Protein AF-A0A2S5QX60-F1 (afdb_monomer_lite)

Radius of gyration: 36.05 Å; chains: 1; bounding box: 68×67×76 Å

pLDDT: mean 79.81, std 15.43, range [43.0, 98.31]

Structure (mmCIF, N/CA/C/O backbone):
data_AF-A0A2S5QX60-F1
#
_entry.id   AF-A0A2S5QX60-F1
#
loop_
_atom_site.group_PDB
_atom_site.id
_atom_site.type_symbol
_atom_site.label_atom_id
_atom_site.label_alt_id
_atom_site.label_comp_id
_atom_site.label_asym_id
_atom_site.label_entity_id
_atom_site.label_seq_id
_atom_site.pdbx_PDB_ins_code
_atom_site.Cartn_x
_atom_site.Cartn_y
_atom_site.Cartn_z
_atom_site.occupancy
_atom_site.B_iso_or_equiv
_atom_site.auth_seq_id
_atom_site.auth_comp_id
_atom_site.auth_asym_id
_atom_site.auth_atom_id
_atom_site.p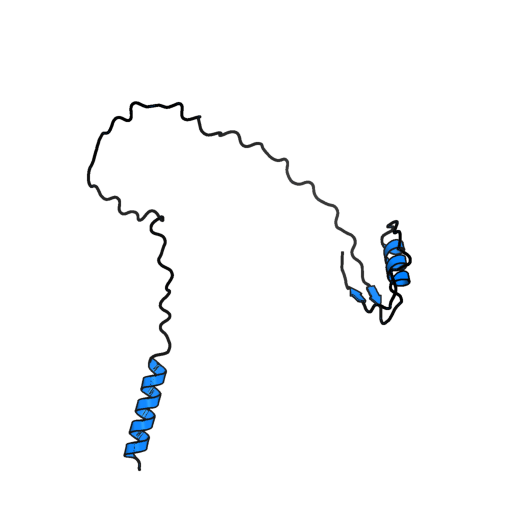dbx_PDB_model_num
ATOM 1 N N . MET A 1 1 ? -48.561 -54.780 -17.120 1.00 60.59 1 MET A N 1
ATOM 2 C CA . MET A 1 1 ? -47.621 -53.632 -17.183 1.00 60.59 1 MET A CA 1
ATOM 3 C C . MET A 1 1 ? -48.059 -52.439 -16.330 1.00 60.59 1 MET A C 1
ATOM 5 O O . MET A 1 1 ? -47.221 -51.861 -15.654 1.00 60.59 1 MET A O 1
ATOM 9 N N . THR A 1 2 ? -49.349 -52.096 -16.281 1.00 72.75 2 THR A N 1
ATOM 10 C CA . THR A 1 2 ? -49.900 -50.965 -15.502 1.00 72.75 2 THR A CA 1
ATOM 11 C C . THR A 1 2 ? -49.761 -51.082 -13.980 1.00 72.75 2 THR A C 1
ATOM 13 O O . THR A 1 2 ? -49.606 -50.061 -13.316 1.00 72.75 2 THR A O 1
ATOM 16 N N . ASN A 1 3 ? -49.768 -52.296 -13.416 1.00 74.06 3 ASN A N 1
ATOM 17 C CA . ASN A 1 3 ? -49.621 -52.491 -11.967 1.00 74.06 3 ASN A CA 1
ATOM 18 C C . ASN A 1 3 ? -48.210 -52.127 -11.473 1.00 74.06 3 ASN A C 1
ATOM 20 O O . ASN A 1 3 ? -48.053 -51.417 -10.487 1.00 74.06 3 ASN A O 1
ATOM 24 N N . ASN A 1 4 ? -47.183 -52.525 -12.226 1.00 75.25 4 ASN A N 1
ATOM 25 C CA . ASN A 1 4 ? -45.786 -52.275 -11.869 1.00 75.25 4 ASN A CA 1
ATOM 26 C C . ASN A 1 4 ? -45.472 -50.771 -11.914 1.00 75.25 4 ASN A C 1
ATOM 28 O O . ASN A 1 4 ? -44.805 -50.265 -11.024 1.00 75.25 4 ASN A O 1
ATOM 32 N N . ILE A 1 5 ? -46.038 -50.038 -12.882 1.00 81.69 5 ILE A N 1
ATOM 33 C CA . ILE A 1 5 ? -45.895 -48.575 -12.988 1.00 81.69 5 ILE A CA 1
ATOM 34 C C . ILE A 1 5 ? -46.540 -47.853 -11.798 1.00 81.69 5 ILE A C 1
ATOM 36 O O . ILE A 1 5 ? -45.958 -46.908 -11.271 1.00 81.69 5 ILE A O 1
ATOM 40 N N . ARG A 1 6 ? -47.716 -48.302 -11.336 1.00 81.75 6 ARG A N 1
ATOM 41 C CA . ARG A 1 6 ? -48.378 -47.711 -10.159 1.00 81.75 6 ARG A CA 1
ATOM 42 C C . ARG A 1 6 ? -47.588 -47.955 -8.876 1.00 81.75 6 ARG A C 1
ATOM 44 O O . ARG A 1 6 ? -47.485 -47.044 -8.061 1.00 81.75 6 ARG A O 1
ATOM 51 N N . ILE A 1 7 ? -46.997 -49.141 -8.730 1.00 83.44 7 ILE A N 1
ATOM 52 C CA . ILE A 1 7 ? -46.151 -49.485 -7.580 1.00 83.44 7 ILE A CA 1
ATOM 53 C C . ILE A 1 7 ? -44.885 -48.614 -7.564 1.00 83.44 7 ILE A C 1
ATOM 55 O O . ILE A 1 7 ? -44.561 -48.037 -6.528 1.00 83.44 7 ILE A O 1
ATOM 59 N N . THR A 1 8 ? -44.213 -48.439 -8.707 1.00 82.81 8 THR A N 1
ATOM 60 C CA . THR A 1 8 ? -43.016 -47.584 -8.796 1.00 82.81 8 THR A CA 1
ATOM 61 C C . THR A 1 8 ? -43.336 -46.112 -8.528 1.00 82.81 8 THR A C 1
ATOM 63 O O . THR A 1 8 ? -42.585 -45.432 -7.832 1.00 82.81 8 THR A O 1
ATOM 66 N N . LEU A 1 9 ? -44.473 -45.614 -9.026 1.00 84.06 9 LEU A N 1
ATOM 67 C CA . LEU A 1 9 ? -44.886 -44.225 -8.816 1.00 84.06 9 LEU A CA 1
ATOM 68 C C . LEU A 1 9 ? -45.245 -43.959 -7.345 1.00 84.06 9 LEU A C 1
ATOM 70 O O . LEU A 1 9 ? -44.841 -42.937 -6.795 1.00 84.06 9 LEU A O 1
ATOM 74 N N . LEU A 1 10 ? -45.915 -44.906 -6.680 1.00 85.31 10 LEU A N 1
ATOM 75 C CA . LEU A 1 10 ? -46.216 -44.814 -5.249 1.00 85.31 10 LEU A CA 1
ATOM 76 C C . LEU A 1 10 ? -44.936 -44.821 -4.392 1.00 85.31 10 LEU A C 1
ATOM 78 O O . LEU A 1 10 ? -44.828 -44.046 -3.443 1.00 85.31 10 LEU A O 1
ATOM 82 N N . ALA A 1 11 ? -43.945 -45.642 -4.758 1.00 83.44 11 ALA A N 1
ATOM 83 C CA . ALA A 1 11 ? -42.655 -45.699 -4.071 1.00 83.44 11 ALA A CA 1
ATOM 84 C C . ALA A 1 11 ? -41.854 -44.389 -4.209 1.00 83.44 11 ALA A C 1
ATOM 86 O O . ALA A 1 11 ? -41.288 -43.909 -3.227 1.00 83.44 11 ALA A O 1
ATOM 87 N N . CYS A 1 12 ? -41.854 -43.766 -5.394 1.00 82.31 12 CYS A N 1
ATOM 88 C CA . CYS A 1 12 ? -41.212 -42.464 -5.606 1.00 82.31 12 CYS A CA 1
ATOM 89 C C . CYS A 1 12 ? -41.863 -41.341 -4.784 1.00 82.31 12 CYS A C 1
ATOM 91 O O . CYS A 1 12 ? -41.154 -40.511 -4.219 1.00 82.31 12 CYS A O 1
ATOM 93 N N . VAL A 1 13 ? -43.196 -41.319 -4.688 1.00 83.75 13 VAL A N 1
ATOM 94 C CA . VAL A 1 13 ? -43.916 -40.307 -3.897 1.00 83.75 13 VAL A CA 1
ATOM 95 C C . VAL A 1 13 ? -43.635 -40.468 -2.400 1.00 83.75 13 VAL A C 1
ATOM 97 O O . VAL A 1 13 ? -43.416 -39.473 -1.714 1.00 83.75 13 VAL A O 1
ATOM 100 N N . ALA A 1 14 ? -43.565 -41.704 -1.896 1.00 80.25 14 ALA A N 1
ATOM 101 C CA . ALA A 1 14 ? -43.231 -41.964 -0.496 1.00 80.25 14 ALA A CA 1
ATOM 102 C C . ALA A 1 14 ? -41.810 -41.494 -0.129 1.00 80.25 14 ALA A C 1
ATOM 104 O O . ALA A 1 14 ? -41.610 -40.942 0.951 1.00 80.25 14 ALA A O 1
ATOM 105 N N . LEU A 1 15 ? -40.837 -41.649 -1.038 1.00 76.56 15 LEU A N 1
ATOM 106 C CA . LEU A 1 15 ? -39.462 -41.177 -0.828 1.00 76.56 15 LEU A CA 1
ATOM 107 C C . LEU A 1 15 ? -39.353 -39.644 -0.790 1.00 76.56 15 LEU A C 1
ATOM 109 O O . LEU A 1 15 ? -38.522 -39.110 -0.059 1.00 76.56 15 LEU A O 1
ATOM 113 N N . ALA A 1 16 ? -40.194 -38.933 -1.545 1.00 75.12 16 ALA A N 1
ATOM 114 C CA . ALA A 1 16 ? -40.167 -37.471 -1.610 1.00 75.12 16 ALA A CA 1
ATOM 115 C C . ALA A 1 16 ? -40.737 -36.786 -0.352 1.00 75.12 16 ALA A C 1
ATOM 117 O O . ALA A 1 16 ? -40.399 -35.641 -0.072 1.00 75.12 16 ALA A O 1
ATOM 118 N N . LEU A 1 17 ? -41.580 -37.472 0.427 1.00 73.56 17 LEU A N 1
ATOM 119 C CA . LEU A 1 17 ? -42.219 -36.903 1.622 1.00 73.56 17 LEU A CA 1
ATOM 120 C C . LEU A 1 17 ? -41.334 -36.953 2.882 1.00 73.56 17 LEU A C 1
ATOM 122 O O . LEU A 1 17 ? -41.678 -36.338 3.888 1.00 73.56 17 LEU A O 1
ATOM 126 N N . ALA A 1 18 ? -40.194 -37.649 2.843 1.00 67.81 18 ALA A N 1
ATOM 127 C CA . ALA A 1 18 ? -39.310 -37.836 3.999 1.00 67.81 18 ALA A CA 1
ATOM 128 C C . ALA A 1 18 ? -38.148 -36.821 4.090 1.00 67.81 18 ALA A C 1
ATOM 130 O O . ALA A 1 18 ? -37.306 -36.940 4.976 1.00 67.81 18 ALA A O 1
ATOM 131 N N . SER A 1 19 ? -38.056 -35.831 3.190 1.00 65.25 19 SER A N 1
ATOM 132 C CA . SER A 1 19 ? -36.821 -35.046 3.008 1.00 65.25 19 SER A CA 1
ATOM 133 C C . SER A 1 19 ? -36.676 -33.775 3.855 1.00 65.25 19 SER A C 1
ATOM 135 O O . SER A 1 19 ? -35.703 -33.051 3.661 1.00 65.25 19 SER A O 1
ATOM 137 N N . CYS A 1 20 ? -37.582 -33.473 4.789 1.00 66.81 20 CYS A N 1
ATOM 138 C CA . CYS A 1 20 ? -37.493 -32.238 5.580 1.00 66.81 20 CYS A CA 1
ATOM 139 C C . CYS A 1 20 ? -37.677 -32.475 7.086 1.00 66.81 20 CYS A C 1
ATOM 141 O O . CYS A 1 20 ? -38.673 -32.056 7.668 1.00 66.81 20 CYS A O 1
ATOM 143 N N . ALA A 1 21 ? -36.686 -33.093 7.730 1.00 71.50 21 ALA A N 1
ATOM 144 C CA . ALA A 1 21 ? -36.507 -33.009 9.179 1.00 71.50 21 ALA A CA 1
ATOM 145 C C . ALA A 1 21 ? -35.032 -32.703 9.488 1.00 71.50 21 ALA A C 1
ATOM 147 O O . ALA A 1 21 ? -34.164 -33.557 9.330 1.00 71.50 21 ALA A O 1
ATOM 148 N N . HIS A 1 22 ? -34.740 -31.459 9.881 1.00 73.88 22 HIS A N 1
ATOM 149 C CA . HIS A 1 22 ? -33.425 -31.058 10.382 1.00 73.88 22 HIS A CA 1
ATOM 150 C C . HIS A 1 22 ? -33.463 -31.087 11.910 1.00 73.88 22 HIS A C 1
ATOM 152 O O . HIS A 1 22 ? -33.882 -30.125 12.553 1.00 73.88 22 HIS A O 1
ATOM 158 N N . GLU A 1 23 ? -33.072 -32.219 12.489 1.00 71.31 23 GLU A N 1
ATOM 159 C CA . GLU A 1 23 ? -32.881 -32.340 13.931 1.00 71.31 23 GLU A CA 1
ATOM 160 C C . GLU A 1 23 ? -31.558 -31.655 14.301 1.00 71.31 23 GLU A C 1
ATOM 162 O O . GLU A 1 23 ? -30.468 -32.127 13.967 1.00 71.31 23 GLU A O 1
ATOM 167 N N . SER A 1 24 ? -31.648 -30.487 14.937 1.00 70.62 24 SER A N 1
ATOM 168 C CA . SER A 1 24 ? -30.468 -29.773 15.419 1.00 70.62 24 SER A CA 1
ATOM 169 C C . SER A 1 24 ? -29.831 -30.556 16.568 1.00 70.62 24 SER A C 1
ATOM 171 O O . SER A 1 24 ? -30.424 -30.706 17.631 1.00 70.62 24 SER A O 1
ATOM 173 N N . LYS A 1 25 ? -28.585 -31.007 16.382 1.00 69.12 25 LYS A N 1
ATOM 174 C CA . LYS A 1 25 ? -27.767 -31.657 17.425 1.00 69.12 25 LYS A CA 1
ATOM 175 C C . LYS A 1 25 ? -27.184 -30.657 18.441 1.00 69.12 25 LYS A C 1
ATOM 177 O O . LYS A 1 25 ? -26.284 -30.995 19.208 1.00 69.12 25 LYS A O 1
ATOM 182 N N . VAL A 1 26 ? -27.624 -29.400 18.423 1.00 76.62 26 VAL A N 1
ATOM 183 C CA . VAL A 1 26 ? -27.171 -28.404 19.395 1.00 76.62 26 VAL A CA 1
ATOM 184 C C . VAL A 1 26 ? -27.992 -28.587 20.662 1.00 76.62 26 VAL A C 1
ATOM 186 O O . VAL A 1 26 ? -29.142 -28.164 20.738 1.00 76.62 26 VAL A O 1
ATOM 189 N N . GLN A 1 27 ? -27.397 -29.246 21.654 1.00 69.62 27 GLN A N 1
ATOM 190 C CA . GLN A 1 27 ? -27.974 -29.326 22.987 1.00 69.62 27 GLN A CA 1
ATOM 191 C C . GLN A 1 27 ? -27.935 -27.917 23.604 1.00 69.62 27 GLN A C 1
ATOM 193 O O . GLN A 1 27 ? -26.847 -27.337 23.687 1.00 69.62 27 GLN A O 1
ATOM 198 N N . PRO A 1 28 ? -29.087 -27.328 23.976 1.00 73.12 28 PRO A N 1
ATOM 199 C CA . PRO A 1 28 ? -29.104 -26.025 24.625 1.00 73.12 28 PRO A CA 1
ATOM 200 C C . PRO A 1 28 ? -28.267 -26.088 25.905 1.00 73.12 28 PRO A C 1
ATOM 202 O O . PRO A 1 28 ? -28.252 -27.102 26.606 1.00 73.12 28 PRO A O 1
ATOM 205 N N . SER A 1 29 ? -27.519 -25.022 26.185 1.00 72.50 29 SER A N 1
ATOM 206 C CA . SER A 1 29 ? -26.681 -24.967 27.374 1.00 72.50 29 SER A CA 1
ATOM 207 C C . SER A 1 29 ? -27.559 -24.961 28.624 1.00 72.50 29 SER A C 1
ATOM 209 O O . SER A 1 29 ? -28.382 -24.074 28.822 1.00 72.50 29 SER A O 1
ATOM 211 N N . SER A 1 30 ? -27.312 -25.905 29.527 1.00 67.88 30 SER A N 1
ATOM 212 C CA . SER A 1 30 ? -27.926 -25.998 30.861 1.00 67.88 30 SER A CA 1
ATOM 213 C C . SER A 1 30 ? -27.483 -24.885 31.829 1.00 67.88 30 SER A C 1
ATOM 215 O O . SER A 1 30 ? -27.668 -24.988 33.037 1.00 67.88 30 SER A O 1
ATOM 217 N N . GLY A 1 31 ? -26.853 -23.829 31.304 1.00 65.94 31 GLY A N 1
ATOM 218 C CA . GLY A 1 31 ? -26.383 -22.661 32.049 1.00 65.94 31 GLY A CA 1
ATOM 219 C C . GLY A 1 31 ? -27.224 -21.405 31.824 1.00 65.94 31 GLY A C 1
ATOM 220 O O . GLY A 1 31 ? -26.892 -20.357 32.374 1.00 65.94 31 GLY 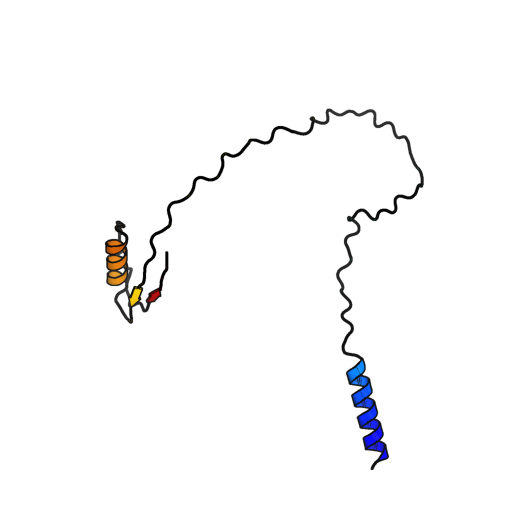A O 1
ATOM 221 N N . HIS A 1 32 ? -28.281 -21.472 31.010 1.00 60.69 32 HIS A N 1
ATOM 222 C CA . HIS A 1 32 ? -29.290 -20.420 31.002 1.00 60.69 32 HIS A CA 1
ATOM 223 C C . HIS A 1 32 ? -30.195 -20.629 32.216 1.00 60.69 32 HIS A C 1
ATOM 225 O O . HIS A 1 32 ? -30.512 -21.769 32.542 1.00 60.69 32 HIS A O 1
ATOM 231 N N . ILE A 1 33 ? -30.553 -19.555 32.921 1.00 67.06 33 ILE A N 1
ATOM 232 C CA . ILE A 1 33 ? -31.438 -19.639 34.084 1.00 67.06 33 ILE A CA 1
ATOM 233 C C . ILE A 1 33 ? -32.799 -20.114 33.580 1.00 67.06 33 ILE A C 1
ATOM 235 O O . ILE A 1 33 ? -33.624 -19.311 33.150 1.00 67.06 33 ILE A O 1
ATOM 239 N N . ASP A 1 34 ? -33.022 -21.424 33.615 1.00 60.69 34 ASP A N 1
ATOM 240 C CA . ASP A 1 34 ? -34.363 -21.968 33.596 1.00 60.69 34 ASP A CA 1
ATOM 241 C C . ASP A 1 34 ? -35.030 -21.397 34.842 1.00 60.69 34 ASP A C 1
ATOM 243 O O . ASP A 1 34 ? -34.604 -21.644 35.972 1.00 60.69 34 ASP A O 1
ATOM 247 N N . GLY A 1 35 ? -36.038 -20.552 34.633 1.00 59.25 35 GLY A N 1
ATOM 248 C CA . GLY A 1 35 ? -36.835 -19.910 35.678 1.00 59.25 35 GLY A CA 1
ATOM 249 C C . GLY A 1 35 ? -37.654 -20.893 36.520 1.00 59.25 35 GLY A C 1
ATOM 250 O O . GLY A 1 35 ? -38.712 -20.527 37.014 1.00 59.25 35 GLY A O 1
ATOM 251 N N . GLN A 1 36 ? -37.179 -22.127 36.681 1.00 58.81 36 GLN A N 1
ATOM 252 C CA . GLN A 1 36 ? -37.714 -23.156 37.547 1.00 58.81 36 GLN A CA 1
ATOM 253 C C . GLN A 1 36 ? -36.755 -23.349 38.726 1.00 58.81 36 GLN A C 1
ATOM 255 O O . GLN A 1 36 ? -36.044 -24.343 38.839 1.00 58.81 36 GLN A O 1
ATOM 260 N N . ASN A 1 37 ? -36.736 -22.372 39.626 1.00 50.75 37 ASN A N 1
ATOM 261 C CA . ASN A 1 37 ? -36.328 -22.624 41.004 1.00 50.75 37 ASN A CA 1
ATOM 262 C C . ASN A 1 37 ? -37.567 -22.480 41.890 1.00 50.75 37 ASN A C 1
ATOM 264 O O . ASN A 1 37 ? -37.660 -21.609 42.753 1.00 50.75 37 ASN A O 1
ATOM 268 N N . ASP A 1 38 ? -38.549 -23.342 41.613 1.00 48.56 38 ASP A N 1
ATOM 269 C CA . ASP A 1 38 ? -39.581 -23.673 42.581 1.00 48.56 38 ASP A CA 1
ATOM 270 C C . ASP A 1 38 ? -38.929 -24.506 43.687 1.00 48.56 38 ASP A C 1
ATOM 272 O O . ASP A 1 38 ? -38.557 -25.662 43.507 1.00 48.56 38 ASP A O 1
ATOM 276 N N . SER A 1 39 ? -38.751 -23.844 44.827 1.00 53.78 39 SER A N 1
ATOM 277 C CA . SER A 1 39 ? -38.818 -24.386 46.182 1.00 53.78 39 SER A CA 1
ATOM 278 C C . SER A 1 39 ? -38.509 -25.881 46.372 1.00 53.78 39 SER A C 1
ATOM 280 O O . SER A 1 39 ? -39.423 -26.696 46.467 1.00 53.78 39 SER A O 1
ATOM 282 N N . ALA A 1 40 ? -37.242 -26.221 46.626 1.00 44.91 40 ALA A N 1
ATOM 283 C CA . ALA A 1 40 ? -36.898 -27.357 47.487 1.00 44.91 40 ALA A CA 1
ATOM 284 C C . ALA A 1 40 ? -35.475 -27.247 48.072 1.00 44.91 40 ALA A C 1
ATOM 286 O O . ALA A 1 40 ? -34.496 -27.653 47.464 1.00 44.91 40 ALA A O 1
ATOM 287 N N . SER A 1 41 ? -35.418 -26.760 49.313 1.00 46.03 41 SER A N 1
ATOM 288 C CA . SER A 1 41 ? -34.621 -27.326 50.412 1.00 46.03 41 SER A CA 1
ATOM 289 C C . SER A 1 41 ? -33.078 -27.368 50.350 1.00 46.03 41 SER A C 1
ATOM 291 O O . SER A 1 41 ? -32.484 -28.204 49.682 1.00 46.03 41 SER A O 1
ATOM 293 N N . GLN A 1 42 ? -32.506 -26.635 51.325 1.00 47.75 42 GLN A N 1
ATOM 294 C CA . GLN A 1 42 ? -31.334 -26.950 52.180 1.00 47.75 42 GLN A CA 1
ATOM 295 C C . GLN A 1 42 ? -29.933 -26.452 51.764 1.00 47.75 42 GLN A C 1
ATOM 297 O O . GLN A 1 42 ? -29.623 -26.420 50.580 1.00 47.75 42 GLN A O 1
ATOM 302 N N . PRO A 1 43 ? -29.011 -26.209 52.730 1.00 46.41 43 PRO A N 1
ATOM 303 C CA . PRO A 1 43 ? -29.163 -25.890 54.159 1.00 46.41 43 PRO A CA 1
ATOM 304 C C . PRO A 1 43 ? -28.548 -24.522 54.530 1.00 46.41 43 PRO A C 1
ATOM 306 O O . PRO A 1 43 ? -27.637 -24.021 53.875 1.00 46.41 43 PRO A O 1
ATOM 309 N N . ASN A 1 44 ? -29.004 -23.951 55.651 1.00 49.34 44 ASN A N 1
ATOM 310 C CA . ASN A 1 44 ? -28.319 -22.874 56.372 1.00 49.34 44 ASN A CA 1
ATOM 311 C C . ASN A 1 44 ? -26.927 -23.348 56.836 1.00 49.34 44 ASN A C 1
ATOM 313 O O . ASN A 1 44 ? -26.738 -23.744 57.984 1.00 49.34 44 ASN A O 1
ATOM 317 N N . GLY A 1 45 ? -25.946 -23.316 55.942 1.00 43.00 45 GLY A N 1
ATOM 318 C CA . GLY A 1 45 ? -24.537 -23.309 56.293 1.00 43.00 45 GLY A CA 1
ATOM 319 C C . GLY A 1 45 ? -24.113 -21.861 56.462 1.00 43.00 45 GLY A C 1
ATOM 320 O O . GLY A 1 45 ? -23.862 -21.176 55.474 1.00 43.00 45 GLY A O 1
ATOM 321 N N . ALA A 1 46 ? -24.058 -21.383 57.704 1.00 51.34 46 ALA A N 1
ATOM 322 C CA . ALA A 1 46 ? -23.357 -20.150 58.023 1.00 51.34 46 ALA A CA 1
ATOM 323 C C . ALA A 1 46 ? -21.892 -20.320 57.595 1.00 51.34 46 ALA A C 1
ATOM 325 O O . ALA A 1 46 ? -21.091 -20.928 58.304 1.00 51.34 46 ALA A O 1
ATOM 326 N N . VAL A 1 47 ? -21.549 -19.823 56.405 1.00 49.34 47 VAL A N 1
ATOM 327 C CA . VAL A 1 47 ? -20.158 -19.671 55.986 1.00 49.34 47 VAL A CA 1
ATOM 328 C C . VAL A 1 47 ? -19.613 -18.482 56.764 1.00 49.34 47 VAL A C 1
ATOM 330 O O . VAL A 1 47 ? -19.579 -17.345 56.301 1.00 49.34 47 VAL A O 1
ATOM 333 N N . THR A 1 48 ? -19.203 -18.761 57.998 1.00 51.66 48 THR A N 1
ATOM 334 C CA . THR A 1 48 ? -18.349 -17.902 58.813 1.00 51.66 48 THR A CA 1
ATOM 335 C C . THR A 1 48 ? -16.938 -17.960 58.236 1.00 51.66 48 THR A C 1
ATOM 337 O O . THR A 1 48 ? -16.011 -18.497 58.828 1.00 51.66 48 THR A O 1
ATOM 340 N N . ASN A 1 49 ? -16.787 -17.458 57.019 1.00 55.25 49 ASN A N 1
ATOM 341 C CA . ASN A 1 49 ? -15.504 -17.042 56.494 1.00 55.25 49 ASN A CA 1
ATOM 342 C C . ASN A 1 49 ? -15.786 -15.897 55.531 1.00 55.25 49 ASN A C 1
ATOM 344 O O . ASN A 1 49 ? -15.820 -16.054 54.312 1.00 55.25 49 ASN A O 1
ATOM 348 N N . VAL A 1 50 ? -16.062 -14.733 56.123 1.00 57.53 50 VAL A N 1
ATOM 349 C CA . VAL A 1 50 ? -16.036 -13.442 55.435 1.00 57.53 50 VAL A CA 1
ATOM 350 C C . VAL A 1 50 ? -14.565 -13.146 55.143 1.00 57.53 50 VAL A C 1
ATOM 352 O O . VAL A 1 50 ? -13.952 -12.269 55.744 1.00 57.53 50 VAL A O 1
ATOM 355 N N . ALA A 1 51 ? -13.959 -13.963 54.285 1.00 61.16 51 ALA A N 1
ATOM 356 C CA . ALA A 1 51 ? -12.696 -13.643 53.662 1.00 61.16 51 ALA A CA 1
ATOM 357 C C . ALA A 1 51 ? -12.986 -12.439 52.769 1.00 61.16 51 ALA A C 1
ATOM 359 O O . ALA A 1 51 ? -13.588 -12.593 51.711 1.00 61.16 51 ALA A O 1
ATOM 360 N N . ASP A 1 52 ? -12.679 -11.262 53.313 1.00 69.94 52 ASP A N 1
ATOM 361 C CA . ASP A 1 52 ? -12.537 -9.949 52.686 1.00 69.94 52 ASP A CA 1
ATOM 362 C C . ASP A 1 52 ? -12.822 -9.949 51.177 1.00 69.94 52 ASP A C 1
ATOM 364 O O . ASP A 1 52 ? -11.910 -10.011 50.354 1.00 69.94 52 ASP A O 1
ATOM 368 N N . ILE A 1 53 ? -14.105 -9.957 50.799 1.00 70.88 53 ILE A N 1
ATOM 369 C CA . ILE A 1 53 ? -14.494 -9.851 49.393 1.00 70.88 53 ILE A CA 1
ATOM 370 C C . ILE A 1 53 ? -14.305 -8.379 49.028 1.00 70.88 53 ILE A C 1
ATOM 372 O O . ILE A 1 53 ? -15.038 -7.533 49.561 1.00 70.88 53 ILE A O 1
ATOM 376 N N . PRO A 1 54 ? -13.357 -8.034 48.135 1.00 78.19 54 PRO A N 1
ATOM 377 C CA . PRO A 1 54 ? -13.139 -6.651 47.758 1.00 78.19 54 PRO A CA 1
ATOM 378 C C . PRO A 1 54 ? -14.419 -6.104 47.134 1.00 78.19 54 PRO A C 1
ATOM 380 O O . PRO A 1 54 ? -15.025 -6.735 46.263 1.00 78.19 54 PRO A O 1
ATOM 383 N N . LYS A 1 55 ? -14.852 -4.927 47.590 1.00 84.25 55 LYS A N 1
ATOM 384 C CA . LYS A 1 55 ? -16.060 -4.284 47.062 1.00 84.25 55 LYS A CA 1
ATOM 385 C C . LYS A 1 55 ? -15.931 -4.130 45.538 1.00 84.25 55 LYS A C 1
ATOM 387 O O . LYS A 1 55 ? -14.866 -3.709 45.079 1.00 84.25 55 LYS A O 1
ATOM 392 N N . PRO A 1 56 ? -16.989 -4.421 44.758 1.00 81.50 56 PRO A N 1
ATOM 393 C CA . PRO A 1 56 ? -16.966 -4.246 43.313 1.00 81.50 56 PRO A CA 1
ATOM 394 C C . PRO A 1 56 ? -16.475 -2.850 42.925 1.00 81.50 56 PRO A C 1
ATOM 396 O O . PRO A 1 56 ? -16.956 -1.837 43.434 1.00 81.50 56 PRO A O 1
ATOM 399 N N . ILE A 1 57 ? -15.511 -2.801 42.011 1.00 78.62 57 ILE A N 1
ATOM 400 C CA . ILE A 1 57 ? -14.960 -1.556 41.477 1.00 78.62 57 ILE A CA 1
ATOM 401 C C . ILE A 1 57 ? -16.016 -0.841 40.626 1.00 78.62 57 ILE A C 1
ATOM 403 O O . ILE A 1 57 ? -16.210 -1.142 39.455 1.00 78.62 57 ILE A O 1
ATOM 407 N N . THR A 1 58 ? -16.704 0.131 41.225 1.00 82.31 58 THR A N 1
ATOM 408 C CA . THR A 1 58 ? -17.735 0.959 40.565 1.00 82.31 58 THR A CA 1
ATOM 409 C C . THR A 1 58 ? -17.161 2.185 39.846 1.00 82.31 58 THR A C 1
ATOM 411 O O . THR A 1 58 ? -17.904 2.978 39.278 1.00 82.31 58 THR A O 1
ATOM 414 N N . LYS A 1 59 ? -15.840 2.395 39.902 1.00 74.81 59 LYS A N 1
ATOM 415 C CA . LYS A 1 59 ? -15.166 3.504 39.216 1.00 74.81 59 LYS A CA 1
ATOM 416 C C . LYS A 1 59 ? -14.549 3.015 37.913 1.00 74.81 59 LYS A C 1
ATOM 418 O O . LYS A 1 59 ? -13.401 2.586 37.876 1.00 74.81 59 LYS A O 1
ATOM 423 N N . ASN A 1 60 ? -15.322 3.101 36.843 1.00 72.12 60 ASN A N 1
ATOM 424 C CA . ASN A 1 60 ? -14.851 2.931 35.478 1.00 72.12 60 ASN A CA 1
ATOM 425 C C . ASN A 1 60 ? -14.064 4.195 35.091 1.00 72.12 60 ASN A C 1
ATOM 427 O O . ASN A 1 60 ? -14.561 5.309 35.265 1.00 72.12 60 ASN A O 1
ATOM 431 N N . THR A 1 61 ? -12.850 4.051 34.560 1.00 75.75 61 THR A N 1
ATOM 432 C CA . THR A 1 61 ? -12.141 5.189 33.961 1.00 75.75 61 THR A CA 1
ATOM 433 C C . THR A 1 61 ? -12.917 5.648 32.732 1.00 75.75 61 THR A C 1
ATOM 435 O O . THR A 1 61 ? -13.096 4.883 31.786 1.00 75.75 61 THR A O 1
ATOM 438 N N . TYR A 1 62 ? -13.380 6.897 32.743 1.00 78.50 62 TYR A N 1
ATOM 439 C CA . TYR A 1 62 ? -14.012 7.510 31.583 1.00 78.50 62 TYR A CA 1
ATOM 440 C C . TYR A 1 62 ? -12.959 7.702 30.490 1.00 78.50 62 TYR A C 1
ATOM 442 O O . TYR A 1 62 ? -12.025 8.492 30.649 1.00 78.50 62 TYR A O 1
ATOM 450 N N . LEU A 1 63 ? -13.086 6.952 29.395 1.00 82.25 63 LEU A N 1
ATOM 451 C CA . LEU A 1 63 ? -12.252 7.175 28.224 1.00 82.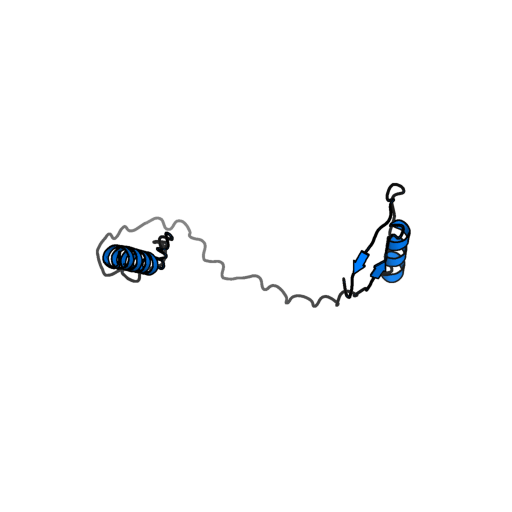25 63 LEU A CA 1
ATOM 452 C C . LEU A 1 63 ? -12.734 8.454 27.533 1.00 82.25 63 LEU A C 1
ATOM 454 O O . LEU A 1 63 ? -13.938 8.606 27.310 1.00 82.25 63 LEU A O 1
ATOM 458 N N . PRO A 1 64 ? -11.828 9.387 27.196 1.00 85.62 64 PRO A N 1
ATOM 459 C CA . PRO A 1 64 ? -12.213 10.544 26.411 1.00 85.62 64 PRO A CA 1
ATOM 460 C C . PRO A 1 64 ? -12.811 10.080 25.072 1.00 85.62 64 PRO A C 1
ATOM 462 O O . PRO A 1 64 ? -12.379 9.053 24.536 1.00 85.62 64 PRO A O 1
ATOM 465 N N . PRO A 1 65 ? -13.778 10.828 24.511 1.00 86.06 65 PRO A N 1
ATOM 466 C CA . PRO A 1 65 ? -14.329 10.521 23.201 1.00 86.06 65 PRO A CA 1
ATOM 467 C C . PRO A 1 65 ? -13.215 10.349 22.153 1.00 86.06 65 PRO A C 1
ATOM 469 O O . PRO A 1 65 ? -12.235 11.107 22.184 1.00 86.06 65 PRO A O 1
ATOM 472 N N . PRO A 1 66 ? -13.339 9.384 21.221 1.00 85.62 66 PRO A N 1
ATOM 473 C CA . PRO A 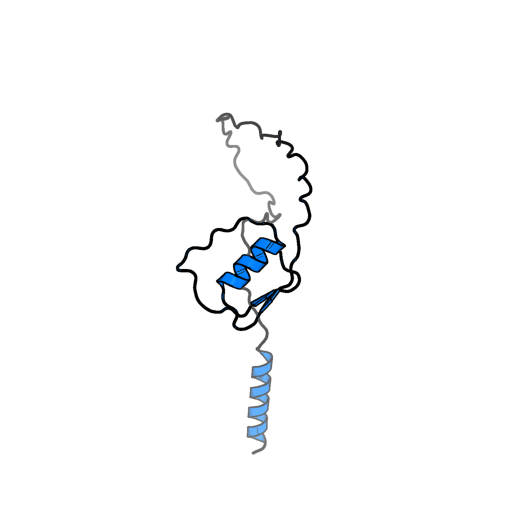1 66 ? -12.368 9.200 20.153 1.00 85.62 66 PRO A CA 1
ATOM 474 C C . PRO A 1 66 ? -12.154 10.504 19.383 1.00 85.62 66 PRO A C 1
ATOM 476 O O . PRO A 1 66 ? -13.108 11.175 18.988 1.00 85.62 66 PRO A O 1
ATOM 479 N N . LYS A 1 67 ? -10.890 10.869 19.155 1.00 89.00 67 LYS A N 1
ATOM 480 C CA . LYS A 1 67 ? -10.566 12.013 18.300 1.00 89.00 67 LYS A CA 1
ATOM 481 C C . LYS A 1 67 ? -10.909 11.655 16.856 1.00 89.00 67 LYS A C 1
ATOM 483 O O . LYS A 1 67 ? -10.520 10.589 16.381 1.00 89.00 67 LYS A O 1
ATOM 488 N N . ALA A 1 68 ? -11.600 12.552 16.158 1.00 87.62 68 ALA A N 1
ATOM 489 C CA . ALA A 1 68 ? -11.856 12.389 14.733 1.00 87.62 68 ALA A CA 1
ATOM 490 C C . ALA A 1 68 ? -10.519 12.292 13.975 1.00 87.62 68 ALA A C 1
ATOM 492 O O . ALA A 1 68 ? -9.674 13.184 14.083 1.00 87.62 68 ALA A O 1
ATOM 493 N N . LYS A 1 69 ? -10.317 11.199 13.232 1.00 86.06 69 LYS A N 1
ATOM 494 C CA . LYS A 1 69 ? -9.171 11.046 12.329 1.00 86.06 69 LYS A CA 1
ATOM 495 C C . LYS A 1 69 ? -9.466 11.816 11.042 1.00 86.06 69 LYS A C 1
ATOM 497 O O . LYS A 1 69 ? -10.600 11.810 10.564 1.00 86.06 69 LYS A O 1
ATOM 502 N N . ALA A 1 70 ? -8.455 12.482 10.490 1.00 86.75 70 ALA A N 1
ATOM 503 C CA . ALA A 1 70 ? -8.572 13.078 9.166 1.00 86.75 70 ALA A CA 1
ATOM 504 C C . ALA A 1 70 ? -8.872 11.986 8.129 1.00 86.75 70 ALA A C 1
ATOM 506 O O . ALA A 1 70 ? -8.387 10.859 8.255 1.00 86.75 70 ALA A O 1
ATOM 507 N N . LYS A 1 71 ? -9.675 12.327 7.117 1.00 86.56 71 LYS A N 1
ATOM 508 C CA . LYS A 1 71 ? -9.961 11.418 6.007 1.00 86.56 71 LYS A CA 1
ATOM 509 C C . LYS A 1 71 ? -8.659 11.124 5.260 1.00 86.56 71 LYS A C 1
ATOM 511 O O . LYS A 1 71 ? -7.924 12.052 4.925 1.00 86.56 71 LYS A O 1
ATOM 516 N N . GLU A 1 72 ? -8.384 9.845 5.034 1.00 88.62 72 GLU A N 1
ATOM 517 C CA . GLU A 1 72 ? -7.208 9.416 4.281 1.00 88.62 72 GLU A CA 1
ATOM 518 C C . GLU A 1 72 ? -7.358 9.813 2.802 1.00 88.62 72 GLU A C 1
ATOM 520 O O . GLU A 1 72 ? -8.481 9.814 2.278 1.00 88.62 72 GLU A O 1
ATOM 525 N N . PRO A 1 73 ? -6.263 10.221 2.137 1.00 86.44 73 PRO A N 1
ATOM 526 C CA . PRO A 1 73 ? -6.280 10.492 0.708 1.00 86.44 73 PRO A CA 1
ATOM 527 C C . PRO A 1 73 ? -6.686 9.251 -0.090 1.00 86.44 73 PRO A C 1
ATOM 529 O O . PRO A 1 73 ? -6.439 8.126 0.330 1.00 86.44 73 PRO A O 1
ATOM 532 N N . VAL A 1 74 ? -7.302 9.478 -1.247 1.00 91.94 74 VAL A N 1
ATOM 533 C CA . VAL A 1 74 ? -7.794 8.425 -2.134 1.00 91.94 74 VAL A CA 1
ATOM 534 C C . VAL A 1 74 ? -7.111 8.569 -3.490 1.00 91.94 74 VAL A C 1
ATOM 536 O O . VAL A 1 74 ? -7.004 9.682 -4.010 1.00 91.94 74 VAL A O 1
ATOM 539 N N . TYR A 1 75 ? -6.664 7.452 -4.056 1.00 89.50 75 TYR A N 1
ATOM 540 C CA . TYR A 1 75 ? -5.868 7.391 -5.273 1.00 89.50 75 TYR A CA 1
ATOM 541 C C . TYR A 1 75 ? -6.435 6.375 -6.264 1.00 89.50 75 TYR A C 1
ATOM 543 O O . TYR A 1 75 ? -6.980 5.336 -5.884 1.00 89.50 75 TYR A O 1
ATOM 551 N N . SER A 1 76 ? -6.250 6.674 -7.549 1.00 92.94 76 SER A N 1
ATOM 552 C CA . SER A 1 76 ? -6.637 5.801 -8.654 1.00 92.94 76 SER A CA 1
ATOM 553 C C . SER A 1 76 ? -5.442 5.567 -9.577 1.00 92.94 76 SER A C 1
ATOM 555 O O . SER A 1 76 ? -4.830 6.518 -10.059 1.00 92.94 76 SER A O 1
ATOM 557 N N . ILE A 1 77 ? -5.096 4.301 -9.799 1.00 93.38 77 ILE A N 1
ATOM 558 C CA . ILE A 1 77 ? -3.921 3.836 -10.536 1.00 93.38 77 ILE A CA 1
ATOM 559 C C . ILE A 1 77 ? -4.359 2.707 -11.465 1.00 93.38 77 ILE A C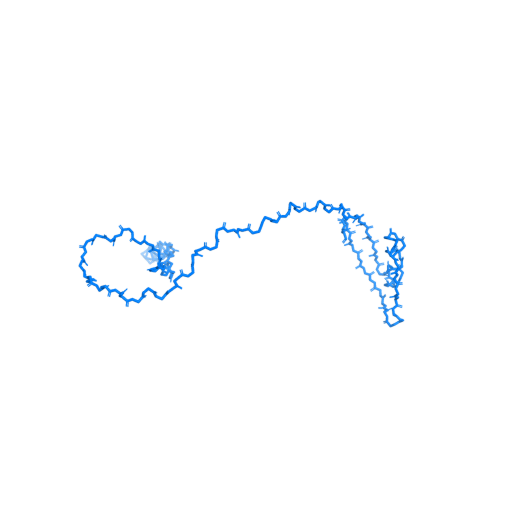 1
ATOM 561 O O . ILE A 1 77 ? -4.887 1.691 -11.015 1.00 93.38 77 ILE A O 1
ATOM 565 N N . VAL A 1 78 ? -4.090 2.862 -12.759 1.00 95.94 78 VAL A N 1
ATOM 566 C CA . VAL A 1 78 ? -4.274 1.800 -13.751 1.00 95.94 78 VAL A CA 1
ATOM 567 C C . VAL A 1 78 ? -2.998 1.694 -14.565 1.00 95.94 78 VAL A C 1
ATOM 569 O O . VAL A 1 78 ? -2.649 2.608 -15.307 1.00 95.94 78 VAL A O 1
ATOM 572 N N . VAL A 1 79 ? -2.288 0.585 -14.399 1.00 96.50 79 VAL A N 1
ATOM 573 C CA . VAL A 1 79 ? -1.040 0.289 -15.105 1.00 96.50 79 VAL A CA 1
ATOM 574 C C . VAL A 1 79 ? -1.078 -1.138 -15.623 1.00 96.50 79 VAL A C 1
ATOM 576 O O . VAL A 1 79 ? -1.661 -2.030 -15.002 1.00 96.50 79 VAL A O 1
ATOM 579 N N . TYR A 1 80 ? -0.448 -1.353 -16.767 1.00 97.94 80 TYR A N 1
ATOM 580 C CA . TYR A 1 80 ? -0.379 -2.647 -17.427 1.00 97.94 80 TYR A CA 1
ATOM 581 C C . TYR A 1 80 ? 1.068 -2.919 -17.808 1.00 97.94 80 TYR A C 1
ATOM 583 O O . TYR A 1 80 ? 1.694 -2.078 -18.450 1.00 97.94 80 TYR A O 1
ATOM 591 N N . ASP A 1 81 ? 1.588 -4.068 -17.378 1.00 97.75 81 ASP A N 1
ATOM 592 C CA . ASP A 1 81 ? 2.944 -4.540 -17.677 1.00 97.75 81 ASP A CA 1
ATOM 593 C C . ASP A 1 81 ? 4.031 -3.456 -17.507 1.00 97.75 81 ASP A C 1
ATOM 595 O O . ASP A 1 81 ? 4.894 -3.246 -18.354 1.00 97.75 81 ASP A O 1
ATOM 599 N N . THR A 1 82 ? 3.960 -2.706 -16.406 1.00 97.94 82 THR A N 1
ATOM 600 C CA . THR A 1 82 ? 4.824 -1.544 -16.147 1.00 97.94 82 THR A CA 1
ATOM 601 C C . THR A 1 82 ? 5.918 -1.901 -15.136 1.00 97.94 82 THR A C 1
ATOM 603 O O . THR A 1 82 ? 5.625 -2.616 -14.174 1.00 97.94 82 THR A O 1
ATOM 606 N N . PRO A 1 83 ? 7.168 -1.415 -15.272 1.00 97.75 83 PRO A N 1
ATOM 607 C CA . PRO A 1 83 ? 8.221 -1.683 -14.295 1.00 97.75 83 PRO A CA 1
ATOM 608 C C . PRO A 1 83 ? 7.820 -1.266 -12.873 1.00 97.75 83 PRO A C 1
ATOM 610 O O . PRO A 1 83 ? 7.483 -0.110 -12.616 1.00 97.75 83 PRO A O 1
ATOM 613 N N . VAL A 1 84 ? 7.930 -2.185 -11.907 1.00 97.62 84 VAL A N 1
ATOM 614 C CA . VAL A 1 84 ? 7.488 -1.958 -10.513 1.00 97.62 84 VAL A CA 1
ATOM 615 C C . VAL A 1 84 ? 8.125 -0.722 -9.872 1.00 97.62 84 VAL A C 1
ATOM 617 O O . VAL A 1 84 ? 7.493 -0.003 -9.104 1.00 97.62 84 VAL A O 1
ATOM 620 N N . ARG A 1 85 ? 9.381 -0.434 -10.220 1.00 96.19 85 ARG A N 1
ATOM 621 C CA . ARG A 1 85 ? 10.122 0.724 -9.713 1.00 96.19 85 ARG A CA 1
ATOM 622 C C . ARG A 1 85 ? 9.474 2.045 -10.124 1.00 96.19 85 ARG A C 1
ATOM 624 O O . ARG A 1 85 ? 9.423 2.962 -9.313 1.00 96.19 85 ARG A O 1
ATOM 631 N N . GLU A 1 86 ? 9.000 2.139 -11.361 1.00 95.06 86 GLU A N 1
ATOM 632 C CA . GLU A 1 86 ? 8.368 3.352 -11.886 1.00 95.06 86 GLU A CA 1
ATOM 633 C C . GLU A 1 86 ? 7.029 3.599 -11.200 1.00 95.06 86 GLU A C 1
ATOM 635 O O . GLU A 1 86 ? 6.757 4.719 -10.771 1.00 95.06 86 GLU A O 1
ATOM 640 N N . VAL A 1 87 ? 6.245 2.536 -10.998 1.00 95.94 87 VAL A N 1
ATOM 641 C CA . VAL A 1 87 ? 4.970 2.603 -10.275 1.00 95.94 87 VAL A CA 1
ATOM 642 C C . VAL A 1 87 ? 5.185 3.069 -8.832 1.00 95.94 87 VAL A C 1
ATOM 644 O O . VAL A 1 87 ? 4.517 3.996 -8.382 1.00 95.94 87 VAL A O 1
ATOM 647 N N . LEU A 1 88 ? 6.156 2.493 -8.117 1.00 95.44 88 LEU A N 1
ATOM 648 C CA . LEU A 1 88 ? 6.463 2.885 -6.737 1.00 95.44 88 LEU A CA 1
ATOM 649 C C . LEU A 1 88 ? 6.933 4.344 -6.628 1.00 95.44 88 LEU A C 1
ATOM 651 O O . LEU A 1 88 ? 6.507 5.052 -5.716 1.00 95.44 88 LEU A O 1
ATOM 655 N N . PHE A 1 89 ? 7.765 4.820 -7.560 1.00 94.12 89 PHE A N 1
ATOM 656 C CA . PHE A 1 89 ? 8.175 6.227 -7.585 1.00 94.12 89 PHE A CA 1
ATOM 657 C C . PHE A 1 89 ? 7.021 7.173 -7.931 1.00 94.12 89 PHE A C 1
ATOM 659 O O . PHE A 1 89 ? 6.932 8.254 -7.348 1.00 94.12 89 PHE A O 1
ATOM 666 N N . ALA A 1 90 ? 6.129 6.783 -8.845 1.00 93.25 90 ALA A N 1
ATOM 667 C CA . ALA A 1 90 ? 4.949 7.573 -9.177 1.00 93.25 90 ALA A CA 1
ATOM 668 C C . ALA A 1 90 ? 4.023 7.727 -7.960 1.00 93.25 90 ALA A C 1
ATOM 670 O O . ALA A 1 90 ? 3.645 8.849 -7.627 1.00 93.25 90 ALA A O 1
ATOM 671 N N . ILE A 1 91 ? 3.758 6.628 -7.244 1.00 93.19 91 ILE A N 1
ATOM 672 C CA . ILE A 1 91 ? 2.962 6.635 -6.008 1.00 93.19 91 ILE A CA 1
ATOM 673 C C . ILE A 1 91 ? 3.612 7.531 -4.956 1.00 93.19 91 ILE A C 1
ATOM 675 O O . ILE A 1 91 ? 2.945 8.403 -4.411 1.00 93.19 91 ILE A O 1
ATOM 679 N N . ALA A 1 92 ? 4.914 7.364 -4.705 1.00 94.00 92 ALA A N 1
ATOM 680 C CA . ALA A 1 92 ? 5.650 8.172 -3.733 1.00 94.00 92 ALA A CA 1
ATOM 681 C C . ALA A 1 92 ? 5.563 9.677 -4.042 1.00 94.00 92 ALA A C 1
ATOM 683 O O . ALA A 1 92 ? 5.355 10.494 -3.143 1.00 94.00 92 ALA A O 1
ATOM 684 N N . ARG A 1 93 ? 5.670 10.046 -5.327 1.00 92.25 93 ARG A N 1
ATOM 685 C CA . ARG A 1 93 ? 5.544 11.432 -5.795 1.00 92.25 93 ARG A CA 1
ATOM 686 C C . ARG A 1 93 ? 4.145 11.993 -5.537 1.00 92.25 93 ARG A C 1
ATOM 688 O O . ARG A 1 93 ? 4.031 13.122 -5.063 1.00 92.25 93 ARG A O 1
ATOM 695 N N . ASP A 1 94 ? 3.099 11.229 -5.841 1.00 90.62 94 ASP A N 1
ATOM 696 C CA . ASP A 1 94 ? 1.710 11.683 -5.713 1.00 90.62 94 ASP A CA 1
ATOM 697 C C . ASP A 1 94 ? 1.224 11.695 -4.252 1.00 90.62 94 ASP A C 1
ATOM 699 O O . ASP A 1 94 ? 0.480 12.595 -3.854 1.00 90.62 94 ASP A O 1
ATOM 703 N N . SER A 1 95 ? 1.700 10.765 -3.419 1.00 90.00 95 SER A N 1
ATOM 704 C CA . SER A 1 95 ? 1.407 10.730 -1.980 1.00 90.00 95 SER A CA 1
ATOM 705 C C . SER A 1 95 ? 2.316 11.632 -1.140 1.00 90.00 95 SER A C 1
ATOM 707 O O . SER A 1 95 ? 2.045 11.850 0.041 1.00 90.00 95 SER A O 1
ATOM 709 N N . LYS A 1 96 ? 3.376 12.188 -1.744 1.00 90.50 96 LYS A N 1
ATOM 710 C CA . LYS A 1 96 ? 4.438 12.955 -1.068 1.00 90.50 96 LYS A CA 1
ATOM 711 C C . LYS A 1 96 ? 5.161 12.138 0.010 1.00 90.50 96 LYS A C 1
ATOM 713 O O . LYS A 1 96 ? 5.627 12.695 1.005 1.00 90.50 96 LYS A O 1
ATOM 718 N N . PHE A 1 97 ? 5.255 10.823 -0.179 1.00 90.75 97 PHE A N 1
ATOM 719 C CA . PHE A 1 97 ? 6.051 9.956 0.682 1.00 90.75 97 PHE A CA 1
ATOM 720 C C . PHE A 1 97 ? 7.504 9.904 0.223 1.00 90.75 97 PHE A C 1
ATOM 722 O O . PHE A 1 97 ? 7.807 9.830 -0.965 1.00 90.75 97 PHE A O 1
ATOM 729 N N . ASN A 1 98 ? 8.408 9.880 1.199 1.00 93.00 98 ASN A N 1
ATOM 730 C CA . ASN A 1 98 ? 9.806 9.550 0.964 1.00 93.00 98 ASN A CA 1
ATOM 731 C C . ASN A 1 98 ? 9.935 8.027 0.983 1.00 93.00 98 ASN A C 1
ATOM 733 O O . ASN A 1 98 ? 9.585 7.396 1.981 1.00 93.00 98 ASN A O 1
ATOM 737 N N . VAL A 1 99 ? 10.389 7.442 -0.124 1.00 91.25 99 VAL A N 1
ATOM 738 C CA . VAL A 1 99 ? 10.453 5.988 -0.301 1.00 91.25 99 VAL A CA 1
ATOM 739 C C . VAL A 1 99 ? 11.842 5.590 -0.775 1.00 91.25 99 VAL A C 1
ATOM 741 O O . VAL A 1 99 ? 12.312 6.073 -1.804 1.00 91.25 99 VAL A O 1
ATOM 744 N N . ASP A 1 100 ? 12.457 4.654 -0.056 1.00 94.25 100 ASP A N 1
ATOM 745 C CA . ASP A 1 100 ? 13.694 3.992 -0.458 1.00 94.25 100 ASP A CA 1
ATOM 746 C C . ASP A 1 100 ? 13.371 2.639 -1.100 1.00 94.25 100 ASP A C 1
ATOM 748 O O . ASP A 1 100 ? 12.739 1.772 -0.494 1.00 94.25 100 ASP A O 1
ATOM 752 N N . ILE A 1 101 ? 13.808 2.439 -2.346 1.00 94.50 101 ILE A N 1
ATOM 753 C CA . ILE A 1 101 ? 13.533 1.213 -3.107 1.00 94.50 101 ILE A CA 1
ATOM 754 C C . ILE A 1 101 ? 14.816 0.396 -3.222 1.00 94.50 101 ILE A C 1
ATOM 756 O O . ILE A 1 101 ? 15.755 0.770 -3.929 1.00 94.50 101 ILE A O 1
ATOM 760 N N . HIS A 1 102 ? 14.836 -0.768 -2.574 1.00 97.56 102 HIS A N 1
ATOM 761 C CA . HIS A 1 102 ? 15.969 -1.685 -2.641 1.00 97.56 102 HIS A CA 1
ATOM 762 C C . HIS A 1 102 ? 16.261 -2.116 -4.098 1.00 97.56 102 HIS A C 1
ATOM 764 O O . HIS A 1 102 ? 15.331 -2.420 -4.856 1.00 97.56 102 HIS A O 1
ATOM 770 N N . PRO A 1 103 ? 17.536 -2.200 -4.532 1.00 94.75 103 PRO A N 1
ATOM 771 C CA . PRO A 1 103 ? 17.886 -2.477 -5.925 1.00 94.75 103 PRO A CA 1
ATOM 772 C C . PRO A 1 103 ? 17.343 -3.804 -6.463 1.00 94.75 103 PRO A C 1
ATOM 774 O O . PRO A 1 103 ? 17.055 -3.871 -7.657 1.00 94.75 103 PRO A O 1
ATOM 777 N N . ASN A 1 104 ? 17.152 -4.810 -5.606 1.00 97.31 104 ASN A N 1
ATOM 778 C CA . ASN A 1 104 ? 16.637 -6.131 -5.993 1.00 97.31 104 ASN A CA 1
ATOM 779 C C . ASN A 1 104 ? 15.122 -6.174 -6.257 1.00 97.31 104 ASN A C 1
ATOM 781 O O . ASN A 1 104 ? 14.628 -7.198 -6.715 1.00 97.31 104 ASN A O 1
ATOM 785 N N . ILE A 1 105 ? 14.380 -5.089 -6.011 1.00 96.25 105 ILE A N 1
ATOM 786 C CA . ILE A 1 105 ? 12.970 -5.000 -6.408 1.00 96.25 105 ILE A CA 1
ATOM 787 C C . ILE A 1 105 ? 12.922 -4.765 -7.925 1.00 96.25 105 ILE A C 1
ATOM 789 O O . ILE A 1 105 ? 13.332 -3.705 -8.412 1.00 96.25 105 ILE A O 1
ATOM 793 N N . LYS A 1 106 ? 12.479 -5.789 -8.663 1.00 96.94 106 LYS A N 1
ATOM 794 C CA . LYS A 1 106 ? 12.488 -5.888 -10.132 1.00 96.94 106 LYS A CA 1
ATOM 795 C C . LYS A 1 106 ? 11.207 -6.559 -10.636 1.00 96.94 106 LYS A C 1
ATOM 797 O O . LYS A 1 106 ? 10.515 -7.217 -9.867 1.00 96.94 106 LYS A O 1
ATOM 802 N N . GLY A 1 107 ? 10.957 -6.435 -11.937 1.00 97.69 107 GLY A N 1
ATOM 803 C CA . GLY A 1 107 ? 9.825 -7.051 -12.627 1.00 97.69 107 GLY A CA 1
ATOM 804 C C . GLY A 1 107 ? 8.777 -6.036 -13.068 1.00 97.69 107 GLY A C 1
ATOM 805 O O . GLY A 1 107 ? 8.865 -4.846 -12.746 1.00 97.69 107 GLY A O 1
ATOM 806 N N . ASN A 1 108 ? 7.796 -6.542 -13.805 1.00 98.31 108 ASN A N 1
ATOM 807 C CA . ASN A 1 108 ? 6.663 -5.770 -14.287 1.00 98.31 108 ASN A CA 1
ATOM 808 C C . ASN A 1 108 ? 5.431 -6.060 -13.433 1.00 98.31 108 ASN A C 1
ATOM 810 O O . ASN A 1 108 ? 5.277 -7.154 -12.887 1.00 98.31 108 ASN A O 1
ATOM 814 N N . VAL A 1 109 ? 4.560 -5.063 -13.320 1.00 97.56 109 VAL A N 1
ATOM 815 C CA . VAL A 1 109 ? 3.296 -5.150 -12.597 1.00 97.56 109 VAL A CA 1
ATOM 816 C C . VAL A 1 109 ? 2.155 -4.660 -13.474 1.00 97.56 109 VAL A C 1
ATOM 818 O O . VAL A 1 109 ? 2.275 -3.686 -14.217 1.00 97.56 109 VAL A O 1
ATOM 821 N N . THR A 1 110 ? 1.021 -5.330 -13.328 1.00 97.69 110 THR A N 1
ATOM 822 C CA . THR A 1 110 ? -0.280 -4.856 -13.788 1.00 97.69 110 THR A CA 1
ATOM 823 C C . THR A 1 110 ? -1.098 -4.591 -12.537 1.00 97.69 110 THR A C 1
ATOM 825 O O . THR A 1 110 ? -1.257 -5.485 -11.706 1.00 97.69 110 THR A O 1
ATOM 828 N N . LEU A 1 111 ? -1.569 -3.360 -12.371 1.00 95.94 111 LEU A N 1
ATOM 829 C CA . LEU A 1 111 ? -2.292 -2.923 -11.182 1.00 95.94 111 LEU A CA 1
ATOM 830 C C . LEU A 1 111 ? -3.485 -2.076 -11.609 1.00 95.94 111 LEU A C 1
ATOM 832 O O . LEU A 1 111 ? -3.339 -1.121 -12.366 1.00 95.94 111 LEU A O 1
ATOM 836 N N . ASN A 1 112 ? -4.651 -2.430 -11.080 1.00 97.06 112 ASN A N 1
ATOM 837 C CA . ASN A 1 112 ? -5.865 -1.637 -11.158 1.00 97.06 112 ASN A CA 1
ATOM 838 C C . ASN A 1 112 ? -6.343 -1.361 -9.731 1.00 97.06 112 ASN A C 1
ATOM 840 O O . ASN A 1 112 ? -6.781 -2.277 -9.037 1.00 97.06 112 ASN A O 1
ATOM 844 N N . ALA A 1 113 ? -6.232 -0.114 -9.299 1.00 93.81 113 ALA A N 1
ATOM 845 C CA . ALA A 1 113 ? -6.693 0.368 -8.009 1.00 93.81 113 ALA A CA 1
ATOM 846 C C . ALA A 1 113 ? -7.516 1.626 -8.266 1.00 93.81 113 ALA A C 1
ATOM 848 O O . ALA A 1 113 ? -6.970 2.619 -8.722 1.00 93.81 113 ALA A O 1
ATOM 849 N N . VAL A 1 114 ? -8.821 1.582 -8.014 1.00 95.69 114 VAL A N 1
ATOM 850 C CA . VAL A 1 114 ? -9.718 2.731 -8.199 1.00 95.69 114 VAL A CA 1
ATOM 851 C C . VAL A 1 114 ? -10.256 3.137 -6.843 1.00 95.69 114 VAL A C 1
ATOM 853 O O . VAL A 1 114 ? -10.755 2.287 -6.106 1.00 95.69 114 VAL A O 1
ATOM 856 N N . ASP A 1 115 ? -10.131 4.419 -6.529 1.00 93.69 115 ASP A N 1
ATOM 857 C CA . ASP A 1 115 ? -10.565 5.022 -5.275 1.00 93.69 115 ASP A CA 1
ATOM 858 C C . ASP A 1 115 ? -10.055 4.278 -4.023 1.00 93.69 115 ASP A C 1
ATOM 860 O O . ASP A 1 115 ? -10.800 4.033 -3.073 1.00 93.69 115 ASP A O 1
ATOM 864 N N . GLN A 1 116 ? -8.766 3.918 -4.021 1.00 91.06 116 GLN A N 1
ATOM 865 C CA . GLN A 1 116 ? -8.112 3.197 -2.922 1.00 91.06 116 GLN A CA 1
ATOM 866 C C . GLN A 1 116 ? -7.292 4.129 -2.020 1.00 91.06 116 GLN A C 1
ATOM 868 O O . GLN A 1 116 ? -6.784 5.153 -2.476 1.00 91.06 116 GLN A O 1
ATOM 873 N N . THR A 1 117 ? -7.173 3.760 -0.744 1.00 83.88 117 THR A N 1
ATOM 874 C CA . THR A 1 117 ? -6.397 4.472 0.290 1.00 83.88 117 THR A CA 1
ATOM 875 C C . THR A 1 117 ? -5.006 3.887 0.465 1.00 83.88 117 THR A C 1
ATOM 877 O O . THR A 1 117 ? -4.928 2.637 0.521 1.00 83.88 117 THR A O 1
#

Secondary structure (DSSP, 8-state):
-HHHHHHHHHHHHHHHTT--------PPPTTS--S------------------PPP------PPPPPPPPPPP-EEEEEEEEEHHHHHHHHHHHHT------TT--SEEEEEEEEE-

Sequence (117 aa):
MTNNIRITLLACVALALASCAHESKVQPSSGHIDGQNDSASQPNGAVTNVADIPKPITKNTYLPPPKAKAKEPVYSIVVYDTPVREVLFAIARDSKFNVDIHPNIKGNVTLNAVDQT

Fol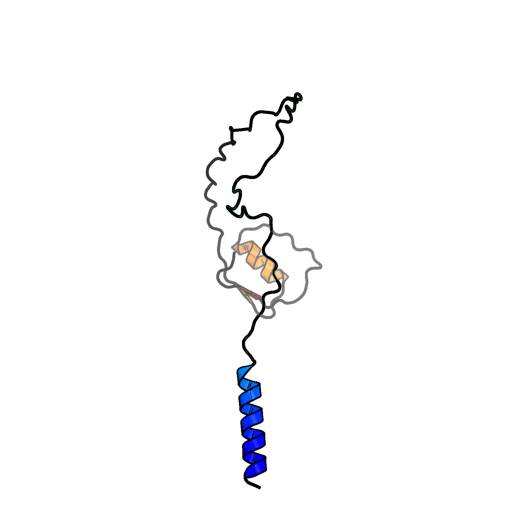dseek 3Di:
DVVVVVVVVVVVVVVVVPPDDDDDPDDPDPPDPPVPPPDDDDDPDPPPPPPPDDDPDPDDPDDPPDDDDPDDDWDWDFDDFAWPVVVVVVVCVVNVHDDDDDPPRTGGDGDGDHRHD